Protein AF-A0A7R9QQ21-F1 (afdb_monomer)

Secondary structure (DSSP, 8-state):
-----S-TTGGGS-THHHHS-SS-SS----S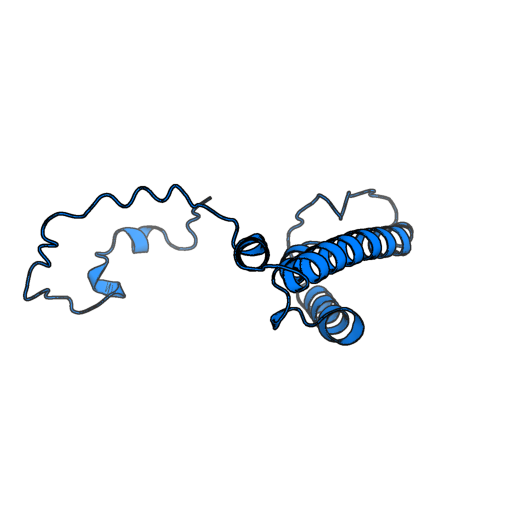S-----------TTTHHHHH--HHHHHHHHHHHHHHHHHHHHHHHHHHTTS-S----TTT-------HHHHHHHHHHHHHHT--GGG-HHHHTTTT--

Nearest PDB structures (foldseek):
  8glv-assembly1_5V  TM=1.953E-01  e=1.559E+00  Chlamydomonas reinhardtii

Radius of gyration: 21.82 Å; Cα contacts (8 Å, |Δi|>4): 40; chains: 1; bounding box: 45×33×60 Å

Foldseek 3Di:
DDDDDDDCVVVVPPCCVVPHDPDPVDPPPPPDPPPPPCPPDDDPLCVQLVPDDDPSNVVLVVVLVVVVVVVVVVCVVCVVVDPDDPPVLQPDQDDCDDPPVLVVVVVCCCVPPHPCVVHVSVVVRSSRD

Solvent-accessible surface area (backbone atoms only — not comparable to full-atom values): 8455 Å² total; per-residue (Å²): 128,95,81,87,79,82,70,66,70,63,74,71,52,62,65,42,83,80,74,53,64,91,67,73,93,62,84,84,76,71,80,74,80,74,82,76,75,73,85,78,82,67,59,79,62,47,46,65,59,72,73,40,58,75,68,59,30,52,51,52,52,51,54,50,54,53,48,52,54,50,52,53,51,52,51,62,70,49,48,81,76,51,85,88,62,91,67,58,46,90,83,45,80,71,83,86,82,58,63,67,64,48,49,53,50,52,52,49,41,32,74,76,74,46,58,41,94,83,27,61,59,58,55,68,52,68,61,52,123

Organism: NCBI:txid334625

InterPro domains:
  IPR046427 Legumain prodomain superfamily [G3DSA:1.10.132.130] (61-128)

Sequence (129 aa):
HVQQYGDLTIAQLPASQFLGSKKSVIPLSIPNPTKVTSDSKVSNRDVPLVLARGQDRVNLVYGRQWLDIHMNAYVNSVQHLFSGQSVDVLNTRLELNDRQCYHRFVDTFNDKCMNIAQNSYALGKLYIK

pLDDT: mean 83.01, std 11.58, range [54.38, 96.69]

Structure (mmCIF, N/CA/C/O backbone):
data_AF-A0A7R9QQ21-F1
#
_entry.id   AF-A0A7R9QQ21-F1
#
loop_
_atom_site.group_PDB
_atom_site.id
_atom_site.type_symbol
_atom_site.label_atom_id
_atom_site.label_alt_id
_atom_site.label_comp_id
_atom_site.label_asym_id
_atom_site.label_entity_id
_atom_site.label_seq_id
_atom_site.pdbx_PDB_ins_code
_atom_site.Cartn_x
_atom_site.Cartn_y
_atom_site.Cartn_z
_atom_site.occupancy
_atom_site.B_iso_or_equiv
_atom_site.auth_seq_id
_atom_site.auth_comp_id
_atom_site.auth_asym_id
_atom_site.auth_atom_id
_atom_site.pdbx_PDB_model_num
ATOM 1 N N . HIS A 1 1 ? -0.731 6.324 10.597 1.00 84.94 1 HIS A N 1
ATOM 2 C CA . HIS A 1 1 ? -1.561 6.900 11.673 1.00 84.94 1 HIS A CA 1
ATOM 3 C C . HIS A 1 1 ? -2.620 5.882 12.043 1.00 84.94 1 HIS A C 1
ATOM 5 O O . HIS A 1 1 ? -3.171 5.279 11.132 1.00 84.94 1 HIS A O 1
ATOM 11 N N . VAL A 1 2 ? -2.842 5.628 13.334 1.00 89.75 2 VAL A N 1
ATOM 12 C CA . VAL A 1 2 ? -3.957 4.768 13.765 1.00 89.75 2 VAL A CA 1
ATOM 13 C C . VAL A 1 2 ? -5.257 5.471 13.377 1.00 89.75 2 VAL A C 1
ATOM 15 O O . VAL A 1 2 ? -5.381 6.674 13.600 1.00 89.75 2 VAL A O 1
ATOM 18 N N . GLN A 1 3 ? -6.176 4.741 12.751 1.00 93.81 3 GLN A N 1
ATOM 19 C CA . GLN A 1 3 ? -7.457 5.254 12.262 1.00 93.81 3 GLN A CA 1
ATOM 20 C C . GLN A 1 3 ? -8.600 4.437 12.870 1.00 93.81 3 GLN A C 1
ATOM 22 O O . GLN A 1 3 ? -8.415 3.270 13.213 1.00 93.81 3 GLN A O 1
ATOM 27 N N . GLN A 1 4 ? -9.764 5.065 13.022 1.00 94.44 4 GLN A N 1
ATOM 28 C CA . GLN A 1 4 ? -10.991 4.446 13.521 1.00 94.44 4 GLN A CA 1
ATOM 29 C C . GLN A 1 4 ? -12.089 4.617 12.471 1.00 94.44 4 GLN A C 1
ATOM 31 O O . GLN A 1 4 ? -12.141 5.647 11.799 1.00 94.44 4 GLN A O 1
ATOM 36 N N . TYR A 1 5 ? -12.943 3.606 12.324 1.00 95.50 5 TYR A N 1
ATOM 37 C CA . TYR A 1 5 ? -13.979 3.547 11.294 1.00 95.50 5 TYR A CA 1
ATOM 38 C C . TYR A 1 5 ? -15.253 2.908 11.848 1.00 95.50 5 TYR A C 1
ATOM 40 O O . TYR A 1 5 ? -15.187 2.115 12.786 1.00 95.50 5 TYR A O 1
ATOM 48 N N . GLY A 1 6 ? -16.392 3.198 11.218 1.00 95.81 6 GLY A N 1
ATOM 49 C CA . GLY A 1 6 ? -17.688 2.631 11.594 1.00 95.81 6 GLY A CA 1
ATOM 50 C C . GLY A 1 6 ? -18.322 3.331 12.796 1.00 95.81 6 GLY A C 1
ATOM 51 O O . GLY A 1 6 ? -18.106 4.520 13.020 1.00 95.81 6 GLY A O 1
ATOM 52 N N . ASP A 1 7 ? -19.132 2.587 13.548 1.00 96.69 7 ASP A N 1
ATOM 53 C CA . ASP A 1 7 ? -19.797 3.088 14.749 1.00 96.69 7 ASP A CA 1
ATOM 54 C C . ASP A 1 7 ? -18.820 3.139 15.932 1.00 96.69 7 ASP A C 1
ATOM 56 O O . ASP A 1 7 ? -18.424 2.117 16.498 1.00 96.69 7 ASP A O 1
ATOM 60 N N . LEU A 1 8 ? -18.435 4.356 16.318 1.00 95.38 8 LEU A N 1
ATOM 61 C CA . LEU A 1 8 ? -17.471 4.591 17.391 1.00 95.38 8 LEU A CA 1
ATOM 62 C C . LEU A 1 8 ? -18.036 4.293 18.788 1.00 95.38 8 LEU A C 1
ATOM 64 O O . LEU A 1 8 ? -17.259 4.183 19.737 1.00 95.38 8 LEU A O 1
ATOM 68 N N . THR A 1 9 ? -19.352 4.113 18.940 1.00 95.94 9 THR A N 1
ATOM 69 C CA . THR A 1 9 ? -19.940 3.696 20.225 1.00 95.94 9 THR A CA 1
ATOM 70 C C . THR A 1 9 ? -19.512 2.277 20.603 1.00 95.94 9 THR A C 1
ATOM 72 O O . THR A 1 9 ? -19.319 1.977 21.781 1.00 95.94 9 THR A O 1
ATOM 75 N N . ILE A 1 10 ? -19.227 1.431 19.609 1.00 93.94 10 ILE A N 1
ATOM 76 C CA . ILE A 1 10 ? -18.711 0.070 19.797 1.00 93.94 10 ILE A CA 1
ATOM 77 C C . ILE A 1 10 ? -17.341 0.093 20.488 1.00 93.94 10 ILE A C 1
ATOM 79 O O . ILE A 1 10 ? -17.047 -0.779 21.303 1.00 93.94 10 ILE A O 1
ATOM 83 N N . ALA A 1 11 ? -16.520 1.117 20.234 1.00 92.12 11 ALA A N 1
ATOM 84 C CA . ALA A 1 11 ? -15.204 1.256 20.858 1.00 92.12 11 ALA A CA 1
ATOM 85 C C . ALA A 1 11 ? -15.270 1.514 22.377 1.00 92.12 11 ALA A C 1
ATOM 87 O O . ALA A 1 11 ? -14.261 1.359 23.063 1.00 92.12 11 ALA A O 1
ATOM 88 N N . GLN A 1 12 ? -16.438 1.899 22.907 1.00 93.19 12 GLN A N 1
ATOM 89 C CA . GLN A 1 12 ? -16.659 2.088 24.345 1.00 93.19 12 GLN A CA 1
ATOM 90 C C . GLN A 1 12 ? -16.991 0.778 25.066 1.00 93.19 12 GLN A C 1
ATOM 92 O O . GLN A 1 12 ? -16.919 0.710 26.296 1.00 93.19 12 GLN A O 1
ATOM 97 N N . LEU A 1 13 ? -17.367 -0.268 24.325 1.00 90.62 13 LEU A N 1
ATOM 98 C CA . LEU A 1 13 ? -17.638 -1.570 24.913 1.00 90.62 13 LEU A CA 1
ATOM 99 C C . LEU A 1 13 ? -16.336 -2.164 25.481 1.00 90.62 13 LEU A C 1
ATOM 101 O O . LEU A 1 13 ? -15.270 -2.020 24.879 1.00 90.62 13 LEU A O 1
ATOM 105 N N . PRO A 1 14 ? -16.391 -2.865 26.627 1.00 87.62 14 PRO A N 1
ATOM 106 C CA . PRO A 1 14 ? -15.220 -3.519 27.193 1.00 87.62 14 PRO A CA 1
ATOM 107 C C . PRO A 1 14 ? -14.552 -4.453 26.181 1.00 87.62 14 PRO A C 1
ATOM 109 O O . PRO A 1 14 ? -15.229 -5.269 25.556 1.00 87.62 14 PRO A O 1
ATOM 112 N N . ALA A 1 15 ? -13.220 -4.410 26.082 1.00 86.75 15 ALA A N 1
ATOM 113 C CA . ALA A 1 15 ? -12.458 -5.267 25.167 1.00 86.75 15 ALA A CA 1
ATOM 114 C C . ALA A 1 15 ? -12.730 -6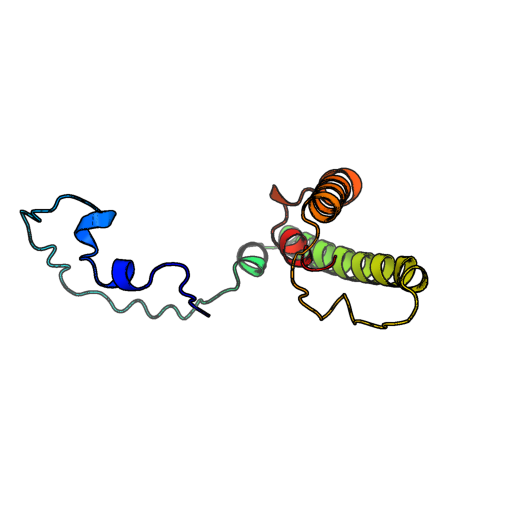.767 25.388 1.00 86.75 15 ALA A C 1
ATOM 116 O O . ALA A 1 15 ? -12.655 -7.559 24.450 1.00 86.75 15 ALA A O 1
ATOM 117 N N . SER A 1 16 ? -13.114 -7.158 26.609 1.00 85.56 16 SER A N 1
ATOM 118 C CA . SER A 1 16 ? -13.561 -8.517 26.916 1.00 85.56 16 SER A CA 1
ATOM 119 C C . SER A 1 16 ? -14.726 -8.964 26.037 1.00 85.56 16 SER A C 1
ATOM 121 O O . SER A 1 16 ? -14.779 -10.130 25.696 1.00 85.56 16 SER A O 1
ATOM 123 N N . GLN A 1 17 ? -15.609 -8.077 25.575 1.00 87.12 17 GLN A N 1
ATOM 124 C CA . GLN A 1 17 ? -16.696 -8.460 24.668 1.00 87.12 17 GLN A CA 1
ATOM 125 C C . GLN A 1 17 ? -16.215 -8.923 23.280 1.00 87.12 17 GLN A C 1
ATOM 127 O O . GLN A 1 17 ? -16.967 -9.608 22.592 1.00 87.12 17 GLN A O 1
ATOM 132 N N . PHE A 1 18 ? -14.978 -8.599 22.890 1.00 90.44 18 PHE A N 1
ATOM 133 C CA . PHE A 1 18 ? -14.381 -8.978 21.601 1.00 90.44 18 PHE A CA 1
ATOM 134 C C . PHE A 1 18 ? -13.242 -9.993 21.738 1.00 90.44 18 PHE A C 1
ATOM 136 O O . PHE A 1 18 ? -12.982 -10.749 20.807 1.00 90.44 18 PHE A O 1
ATOM 143 N N . LEU A 1 19 ? -12.547 -9.998 22.881 1.00 87.81 19 LEU A N 1
ATOM 144 C CA . LEU A 1 19 ? -11.309 -10.755 23.083 1.00 87.81 19 LEU A CA 1
ATOM 145 C C . LEU A 1 19 ? -11.457 -11.977 24.009 1.00 87.81 19 LEU A C 1
ATOM 147 O O . LEU A 1 19 ? -10.472 -12.687 24.205 1.00 87.81 19 LEU A O 1
ATOM 151 N N . GLY A 1 20 ? -12.630 -12.248 24.604 1.00 78.19 20 GLY A N 1
ATOM 152 C CA . GLY A 1 20 ? -12.806 -13.443 25.444 1.00 78.19 20 GLY A CA 1
ATOM 153 C C . GLY A 1 20 ? -13.966 -13.405 26.442 1.00 78.19 20 GLY A C 1
ATOM 154 O O . GLY A 1 20 ? -14.939 -12.683 26.284 1.00 78.19 20 GLY A O 1
ATOM 155 N N . SER A 1 21 ? -13.941 -14.248 27.476 1.00 68.94 21 SER A N 1
ATOM 156 C CA . SER A 1 21 ? -15.113 -14.430 28.343 1.00 68.94 21 SER A CA 1
ATOM 157 C C . SER A 1 21 ? -15.434 -13.202 29.208 1.00 68.94 21 SER A C 1
ATOM 159 O O . SER A 1 21 ? -14.573 -12.653 29.894 1.00 68.94 21 SER A O 1
ATOM 161 N N . LYS A 1 22 ? -16.730 -12.849 29.264 1.00 61.59 22 LYS A N 1
ATOM 162 C CA . LYS A 1 22 ? -17.330 -11.755 30.066 1.00 61.59 22 LYS A CA 1
ATOM 163 C C . LYS A 1 22 ? -16.956 -11.761 31.557 1.00 61.59 22 LYS A C 1
ATOM 165 O O . LYS A 1 22 ? -17.083 -10.737 32.219 1.00 61.59 22 LYS A O 1
ATOM 170 N N . LYS A 1 23 ? -16.514 -12.904 32.084 1.00 60.84 23 LYS A N 1
ATOM 171 C CA . LYS A 1 23 ? -15.929 -13.045 33.417 1.00 60.84 23 LYS A CA 1
ATOM 172 C C . LYS A 1 23 ? -14.456 -13.389 33.238 1.00 60.84 23 LYS A C 1
ATOM 174 O O . LYS A 1 23 ? -14.130 -14.527 32.905 1.00 60.84 23 LYS A O 1
ATOM 179 N N . SER A 1 24 ? -13.576 -12.414 33.439 1.00 57.12 24 SER A N 1
ATOM 180 C CA . SER A 1 24 ? -12.185 -12.740 33.730 1.00 57.12 24 SER A CA 1
ATOM 181 C C . SER A 1 24 ? -12.161 -13.336 35.133 1.00 57.12 24 SER A C 1
ATOM 183 O O . SER A 1 24 ? -12.447 -12.638 36.102 1.00 57.12 24 SER A O 1
ATOM 185 N N . VAL A 1 25 ? -11.913 -14.639 35.244 1.00 58.44 25 VAL A N 1
ATOM 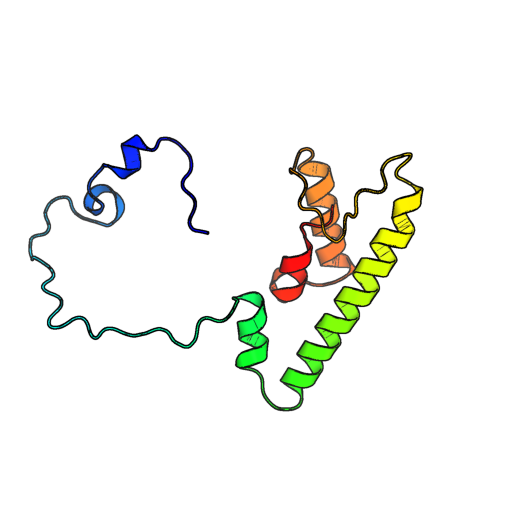186 C CA . VAL A 1 25 ? -11.831 -15.325 36.546 1.00 58.44 25 VAL A CA 1
ATOM 187 C C . VAL A 1 25 ? -10.509 -14.983 37.252 1.00 58.44 25 VAL A C 1
ATOM 189 O O . VAL A 1 25 ? -10.381 -15.173 38.456 1.00 58.44 25 VAL A O 1
ATOM 192 N N . ILE A 1 26 ? -9.530 -14.442 36.519 1.00 64.50 26 ILE A N 1
ATOM 193 C CA . ILE A 1 26 ? -8.187 -14.155 37.019 1.00 64.50 26 ILE A CA 1
ATOM 194 C C . ILE A 1 26 ? -7.750 -12.794 36.461 1.00 64.50 26 ILE A C 1
ATOM 196 O O . ILE A 1 26 ? -7.593 -12.665 35.244 1.00 64.50 26 ILE A O 1
ATOM 200 N N . PRO A 1 27 ? -7.538 -11.757 37.290 1.00 64.50 27 PRO A N 1
ATOM 201 C CA . PRO A 1 27 ? -6.860 -10.562 36.813 1.00 64.50 27 PRO A CA 1
ATOM 202 C C . PRO A 1 27 ? -5.465 -10.966 36.321 1.00 64.50 27 PRO A C 1
ATOM 204 O O . PRO A 1 27 ? -4.648 -11.464 37.093 1.00 64.50 27 PRO A O 1
ATOM 207 N N . LEU A 1 28 ? -5.209 -10.780 35.023 1.00 64.81 28 LEU A N 1
ATOM 208 C CA . LEU A 1 28 ? -3.879 -10.898 34.426 1.00 64.81 28 LEU A CA 1
ATOM 209 C C . LEU A 1 28 ? -2.998 -9.800 35.029 1.00 64.81 28 LEU A C 1
ATOM 211 O O . LEU A 1 28 ? -2.889 -8.698 34.497 1.00 64.81 28 LEU A O 1
ATOM 215 N N . SER A 1 29 ? -2.401 -10.091 36.181 1.00 64.06 29 SER A N 1
ATOM 216 C CA . SER A 1 29 ? -1.305 -9.300 36.717 1.00 64.06 29 SER A CA 1
ATOM 217 C C . SER A 1 29 ? -0.082 -9.653 35.888 1.00 64.06 29 SER A C 1
ATOM 219 O O . SER A 1 29 ? 0.508 -10.712 36.083 1.00 64.06 29 SER A O 1
ATOM 221 N N . ILE A 1 30 ? 0.240 -8.818 34.898 1.00 63.78 30 ILE A N 1
ATOM 222 C CA . ILE A 1 30 ? 1.510 -8.911 34.176 1.00 63.78 30 ILE A CA 1
ATOM 223 C C . ILE A 1 30 ? 2.566 -8.383 35.152 1.00 63.78 30 ILE A C 1
ATOM 225 O O . ILE A 1 30 ? 2.603 -7.171 35.388 1.00 63.78 30 ILE A O 1
ATOM 229 N N . PRO A 1 31 ? 3.392 -9.246 35.769 1.00 62.69 31 PRO A N 1
ATOM 230 C CA . PRO A 1 31 ? 4.377 -8.788 36.730 1.00 62.69 31 PRO A CA 1
ATOM 231 C C . PRO A 1 31 ? 5.429 -8.012 35.946 1.00 62.69 31 PRO A C 1
ATOM 233 O O . PRO A 1 31 ? 6.084 -8.577 35.076 1.00 62.69 31 PRO A O 1
ATOM 236 N N . ASN A 1 32 ? 5.569 -6.719 36.241 1.00 63.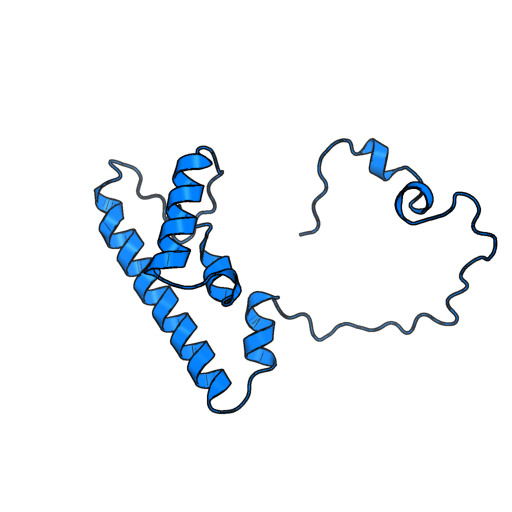62 32 ASN A N 1
ATOM 237 C CA . ASN A 1 32 ? 6.586 -5.835 35.672 1.00 63.62 32 ASN A CA 1
ATOM 238 C C . ASN A 1 32 ? 6.614 -5.833 34.134 1.00 63.62 32 ASN A C 1
ATOM 240 O O . ASN A 1 32 ? 7.477 -6.485 33.543 1.00 63.62 32 ASN A O 1
ATOM 244 N N . PRO A 1 33 ? 5.732 -5.071 33.457 1.00 62.50 33 PRO A N 1
ATOM 245 C CA . PRO A 1 33 ? 5.878 -4.852 32.027 1.00 62.50 33 PRO A CA 1
ATOM 246 C C . PRO A 1 33 ? 7.246 -4.214 31.782 1.00 62.50 33 PRO A C 1
ATOM 248 O O . PRO A 1 33 ? 7.461 -3.030 32.052 1.00 62.50 33 PRO A O 1
ATOM 251 N N . THR A 1 34 ? 8.198 -5.010 31.298 1.00 67.25 34 THR A N 1
ATOM 252 C CA . THR A 1 34 ? 9.458 -4.485 30.796 1.00 67.25 34 THR A CA 1
ATOM 253 C C . THR A 1 34 ? 9.075 -3.517 29.688 1.00 67.25 34 THR A C 1
ATOM 255 O O . THR A 1 34 ? 8.444 -3.916 28.708 1.00 67.25 34 THR A O 1
ATOM 258 N N . LYS A 1 35 ? 9.377 -2.226 29.861 1.00 63.97 35 LYS A N 1
ATOM 259 C CA . LYS A 1 35 ? 9.216 -1.249 28.785 1.00 63.97 35 LYS A CA 1
ATOM 260 C C . LYS A 1 35 ? 10.172 -1.656 27.671 1.00 63.97 35 LYS A C 1
ATOM 262 O O . LYS A 1 35 ? 11.336 -1.277 27.682 1.00 63.97 35 LYS A O 1
ATOM 267 N N . VAL A 1 36 ? 9.679 -2.448 26.726 1.00 66.62 36 VAL A N 1
ATOM 268 C CA . VAL A 1 36 ? 10.363 -2.687 25.462 1.00 66.62 36 VAL A CA 1
ATOM 269 C C . VAL A 1 36 ? 10.251 -1.382 24.685 1.00 66.62 36 VAL A C 1
ATOM 271 O O . VAL A 1 36 ? 9.231 -1.094 24.056 1.00 66.62 36 VAL A O 1
ATOM 274 N N . THR A 1 37 ? 11.271 -0.536 24.789 1.00 60.78 37 THR A N 1
ATOM 275 C CA . THR A 1 37 ? 11.425 0.604 23.891 1.00 60.78 37 THR A CA 1
ATOM 276 C C . THR A 1 37 ? 11.783 0.034 22.527 1.00 60.78 37 THR A C 1
ATOM 278 O O . THR A 1 37 ? 12.884 -0.449 22.290 1.00 60.78 37 THR A O 1
ATOM 281 N N . SER A 1 38 ? 10.795 -0.024 21.634 1.00 60.88 38 SER A N 1
ATOM 282 C CA . SER A 1 38 ? 11.016 -0.452 20.255 1.00 60.88 38 SER A CA 1
ATOM 283 C C . SER A 1 38 ? 11.780 0.645 19.510 1.00 60.88 38 SER A C 1
ATOM 285 O O . SER A 1 38 ? 11.178 1.433 18.775 1.00 60.88 38 SER A O 1
ATOM 287 N N . ASP A 1 39 ? 13.101 0.659 19.657 1.00 59.38 39 ASP A N 1
ATOM 288 C CA . ASP A 1 39 ? 14.008 1.509 18.873 1.00 59.38 39 ASP A CA 1
ATOM 289 C C . ASP A 1 39 ? 14.117 1.024 17.413 1.00 59.38 39 ASP A C 1
ATOM 291 O O . ASP A 1 39 ? 14.633 1.712 16.538 1.00 59.38 39 ASP A O 1
ATOM 295 N N . SER A 1 40 ? 13.564 -0.155 17.112 1.00 66.00 40 SER A N 1
ATOM 296 C CA . SER A 1 40 ? 13.616 -0.807 15.800 1.00 66.00 40 SER A CA 1
ATOM 297 C C . SER A 1 40 ? 12.307 -0.681 15.013 1.00 66.00 40 SER A C 1
ATOM 299 O O . SER A 1 40 ? 11.806 -1.661 14.461 1.00 66.00 40 SER A O 1
ATOM 301 N N . LYS A 1 41 ? 11.719 0.520 14.945 1.00 81.81 41 LYS A N 1
ATOM 302 C CA . LYS A 1 41 ? 10.567 0.751 14.056 1.00 81.81 41 LYS A CA 1
ATOM 303 C C . LYS A 1 41 ? 11.042 0.748 12.604 1.00 81.81 41 LYS A C 1
ATOM 305 O O . LYS A 1 41 ? 11.645 1.710 12.141 1.00 81.81 41 LYS A O 1
ATOM 310 N N . VAL A 1 42 ? 10.740 -0.326 11.885 1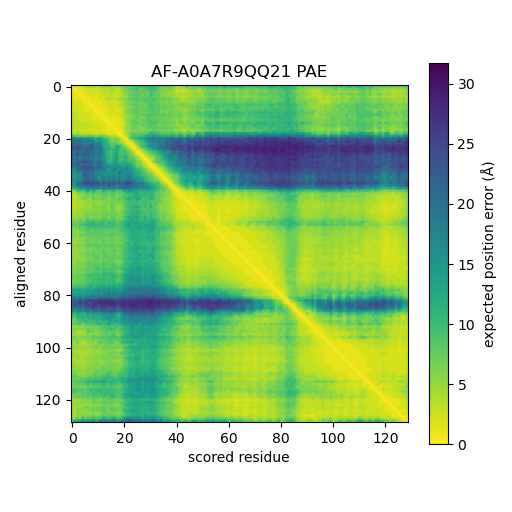.00 87.31 42 VAL A N 1
ATOM 311 C CA . VAL A 1 42 ? 11.011 -0.463 10.450 1.00 87.31 42 VAL A CA 1
ATOM 312 C C . VAL A 1 42 ? 9.678 -0.527 9.710 1.00 87.31 42 VAL A C 1
ATOM 314 O O . VAL A 1 42 ? 8.730 -1.163 10.170 1.00 87.31 42 VAL A O 1
ATOM 317 N N . SER A 1 43 ? 9.584 0.143 8.560 1.00 87.12 43 SER A N 1
ATOM 318 C CA . SER A 1 43 ? 8.437 -0.013 7.660 1.00 87.12 43 SER A CA 1
ATOM 319 C C . SER A 1 43 ? 8.313 -1.476 7.235 1.00 87.12 43 SER A C 1
ATOM 321 O O . SER A 1 43 ? 9.307 -2.080 6.844 1.00 87.12 43 SER A O 1
ATOM 323 N N . ASN A 1 44 ? 7.104 -2.044 7.227 1.00 86.75 44 ASN A N 1
ATOM 324 C CA . ASN A 1 44 ? 6.893 -3.439 6.810 1.00 86.75 44 ASN A CA 1
ATOM 325 C C . ASN A 1 44 ? 7.482 -3.735 5.414 1.00 86.75 44 ASN A C 1
ATOM 327 O O . ASN A 1 44 ? 8.000 -4.818 5.154 1.00 86.75 44 ASN A O 1
ATOM 331 N N . ARG A 1 45 ? 7.473 -2.734 4.522 1.00 87.00 45 ARG A N 1
ATOM 332 C CA . ARG A 1 45 ? 8.073 -2.842 3.185 1.00 87.00 45 ARG A CA 1
ATOM 333 C C . ARG A 1 45 ? 9.582 -3.065 3.242 1.00 87.00 45 ARG A C 1
ATOM 335 O O . ARG A 1 45 ? 10.117 -3.704 2.349 1.00 87.00 45 ARG A O 1
ATOM 342 N N . ASP A 1 46 ? 10.270 -2.561 4.261 1.00 89.19 46 ASP A N 1
ATOM 343 C CA . ASP A 1 46 ? 11.731 -2.596 4.388 1.00 89.19 46 ASP A CA 1
ATOM 344 C C . ASP A 1 46 ? 12.232 -3.727 5.285 1.00 89.19 46 ASP A C 1
ATOM 346 O O . ASP A 1 46 ? 13.427 -4.012 5.284 1.00 89.19 46 ASP A O 1
ATOM 350 N N . VAL A 1 47 ? 11.337 -4.431 5.985 1.00 89.88 47 VAL A N 1
ATOM 351 C CA . VAL A 1 47 ? 11.688 -5.593 6.815 1.00 89.88 47 VAL A CA 1
ATOM 352 C C . VAL A 1 47 ? 12.515 -6.629 6.036 1.00 89.88 47 VAL A C 1
ATOM 354 O O . VAL A 1 47 ? 13.595 -6.974 6.520 1.00 89.88 47 VAL A O 1
ATOM 357 N N . PRO A 1 48 ? 12.133 -7.062 4.811 1.00 90.06 48 PRO A N 1
ATOM 358 C CA . PRO A 1 48 ? 12.957 -8.002 4.047 1.00 90.06 48 PRO A CA 1
ATOM 359 C C . PRO A 1 48 ? 14.358 -7.457 3.754 1.00 90.06 48 PRO A C 1
ATOM 361 O O . PRO A 1 48 ? 15.336 -8.193 3.801 1.00 90.06 48 PRO A O 1
ATOM 364 N N . LEU A 1 49 ? 14.473 -6.150 3.500 1.00 91.19 49 LEU A N 1
ATOM 365 C CA . LEU A 1 49 ? 15.748 -5.507 3.200 1.00 91.19 49 LEU A CA 1
ATOM 366 C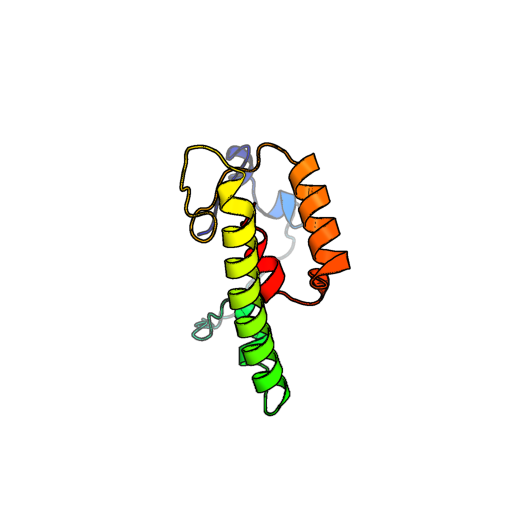 C . LEU A 1 49 ? 16.657 -5.428 4.436 1.00 91.19 49 LEU A C 1
ATOM 368 O O . LEU A 1 49 ? 17.868 -5.615 4.317 1.00 91.19 49 LEU A O 1
ATOM 372 N N . VAL A 1 50 ? 16.087 -5.147 5.611 1.00 91.44 50 VAL A N 1
ATOM 373 C CA . VAL A 1 50 ? 16.820 -5.087 6.888 1.00 91.44 50 VAL A CA 1
ATOM 374 C C . VAL A 1 50 ? 17.326 -6.470 7.308 1.00 91.44 50 VAL A C 1
ATOM 376 O O . VAL A 1 50 ? 18.446 -6.582 7.817 1.00 91.44 50 VAL A O 1
ATOM 379 N N . LEU A 1 51 ? 16.533 -7.514 7.059 1.00 91.62 51 LEU A N 1
ATOM 380 C CA . LEU A 1 51 ? 16.888 -8.898 7.379 1.00 91.62 51 LEU A CA 1
ATOM 381 C C . LEU A 1 51 ? 17.868 -9.513 6.367 1.00 91.62 51 LEU A C 1
ATOM 383 O O . LEU A 1 51 ? 18.716 -10.313 6.760 1.00 91.62 51 LEU A O 1
ATOM 387 N N . ALA A 1 52 ? 17.804 -9.121 5.092 1.00 93.19 52 ALA A N 1
ATOM 388 C CA . ALA A 1 52 ? 18.665 -9.670 4.048 1.00 93.19 52 ALA A CA 1
ATOM 389 C C . ALA A 1 52 ? 20.159 -9.341 4.246 1.00 93.19 52 ALA A C 1
ATOM 391 O O . ALA A 1 52 ? 20.549 -8.302 4.802 1.00 93.19 52 ALA A O 1
ATOM 392 N N . ARG A 1 53 ? 21.016 -10.236 3.743 1.00 94.31 53 ARG A N 1
ATOM 393 C CA . ARG A 1 53 ? 22.484 -10.143 3.780 1.00 94.31 53 ARG A CA 1
ATOM 394 C C . ARG A 1 53 ? 23.069 -10.556 2.427 1.00 94.31 53 ARG A C 1
ATOM 396 O O . ARG A 1 53 ? 22.407 -11.233 1.650 1.00 94.31 53 ARG A O 1
ATOM 403 N N . GLY A 1 54 ? 24.301 -10.128 2.145 1.00 94.81 54 GLY A N 1
ATOM 404 C CA . GLY A 1 54 ? 25.033 -10.516 0.934 1.00 94.81 54 GLY A CA 1
ATOM 405 C C . GLY A 1 54 ? 24.256 -10.261 -0.362 1.00 94.81 54 GLY A C 1
ATOM 406 O O . GLY A 1 54 ? 23.670 -9.191 -0.545 1.00 94.81 54 GLY A O 1
ATOM 407 N N . GLN A 1 55 ? 24.247 -11.262 -1.245 1.00 92.12 55 GLN A N 1
ATOM 408 C CA . GLN A 1 55 ? 23.644 -11.171 -2.575 1.00 92.12 55 GLN A CA 1
ATOM 409 C C . GLN A 1 55 ? 22.124 -10.964 -2.539 1.00 92.12 55 GLN A C 1
ATOM 411 O O . GLN A 1 55 ? 21.595 -10.222 -3.363 1.00 92.12 55 GLN A O 1
ATOM 416 N N . ASP A 1 56 ? 21.418 -11.526 -1.555 1.00 91.06 56 ASP A N 1
ATOM 417 C CA . ASP A 1 56 ? 19.962 -11.363 -1.441 1.00 91.06 56 ASP A CA 1
ATOM 418 C C . ASP A 1 56 ? 19.578 -9.903 -1.220 1.00 91.06 56 ASP A C 1
ATOM 420 O O . ASP A 1 56 ? 18.622 -9.392 -1.805 1.00 91.06 56 ASP A O 1
ATOM 424 N N . ARG A 1 57 ? 20.375 -9.186 -0.418 1.00 92.75 57 ARG A N 1
ATOM 425 C CA . ARG A 1 57 ? 20.177 -7.751 -0.208 1.00 92.75 57 ARG A CA 1
ATOM 426 C C . ARG A 1 57 ? 20.398 -6.971 -1.504 1.00 92.75 57 ARG A C 1
ATOM 428 O O . ARG A 1 57 ? 19.617 -6.069 -1.795 1.00 92.75 57 ARG A O 1
ATOM 435 N N . VAL A 1 58 ? 21.427 -7.318 -2.279 1.00 93.38 58 VAL A N 1
ATOM 436 C CA . VAL A 1 58 ? 21.712 -6.686 -3.581 1.00 93.38 58 VAL A CA 1
ATOM 437 C C . VAL A 1 58 ? 20.554 -6.918 -4.553 1.00 93.38 58 VAL A C 1
ATOM 439 O O . VAL A 1 58 ? 20.054 -5.960 -5.141 1.00 93.38 58 VAL A O 1
ATOM 442 N N . ASN A 1 59 ? 20.061 -8.155 -4.649 1.00 90.81 59 ASN A N 1
ATOM 443 C CA . ASN A 1 59 ? 18.932 -8.517 -5.507 1.00 90.81 59 ASN A CA 1
ATOM 444 C C . ASN A 1 59 ? 17.654 -7.757 -5.117 1.00 90.81 59 ASN A C 1
ATOM 446 O O . ASN A 1 59 ? 16.944 -7.256 -5.988 1.00 90.81 59 ASN A O 1
ATOM 450 N N . LEU A 1 60 ? 17.381 -7.605 -3.815 1.00 91.25 60 LEU A N 1
ATOM 451 C CA . LEU A 1 60 ? 16.244 -6.819 -3.327 1.00 91.25 60 LEU A CA 1
ATOM 452 C C . LEU A 1 60 ? 16.370 -5.333 -3.679 1.00 91.25 60 LEU A C 1
ATOM 454 O O . LEU A 1 60 ? 15.378 -4.724 -4.069 1.00 91.25 60 LEU A O 1
ATOM 458 N N . VAL A 1 61 ? 17.558 -4.735 -3.548 1.00 93.00 61 VAL A N 1
ATOM 459 C CA . VAL A 1 61 ? 17.780 -3.328 -3.928 1.00 93.00 61 VAL A CA 1
ATOM 460 C C . VAL A 1 61 ? 17.581 -3.142 -5.430 1.00 93.00 61 VAL A C 1
ATOM 462 O O . VAL A 1 61 ? 16.839 -2.249 -5.838 1.00 93.00 61 VAL A O 1
ATOM 465 N N . TYR A 1 62 ? 18.182 -4.013 -6.240 1.00 91.69 62 TYR A N 1
ATOM 466 C CA . TYR A 1 62 ? 18.060 -3.955 -7.693 1.00 91.69 62 TYR A CA 1
ATOM 467 C C . TYR A 1 62 ? 16.609 -4.145 -8.151 1.00 91.69 62 TYR A C 1
ATOM 469 O O . TYR A 1 62 ? 16.106 -3.362 -8.951 1.00 91.69 62 TYR A O 1
ATOM 477 N N . GLY A 1 63 ? 15.895 -5.123 -7.586 1.00 89.56 63 GLY A N 1
ATOM 478 C CA . GLY A 1 63 ? 14.486 -5.364 -7.905 1.00 89.56 63 GLY A CA 1
ATOM 479 C C . GLY A 1 63 ? 13.586 -4.165 -7.589 1.00 89.56 63 GLY A C 1
ATOM 480 O O . GLY A 1 63 ? 12.665 -3.871 -8.349 1.00 89.56 63 GLY A O 1
ATOM 481 N N . ARG A 1 64 ? 13.873 -3.426 -6.508 1.00 91.69 64 ARG A N 1
ATOM 482 C CA . ARG A 1 64 ? 13.159 -2.180 -6.175 1.00 91.69 64 ARG A CA 1
ATOM 483 C C . ARG A 1 64 ? 13.423 -1.078 -7.193 1.00 91.69 64 ARG A C 1
ATOM 485 O O . ARG A 1 64 ? 12.473 -0.479 -7.682 1.00 91.69 64 ARG A O 1
ATOM 492 N N . GLN A 1 65 ? 14.693 -0.849 -7.531 1.00 91.88 65 GLN A N 1
ATOM 493 C CA . GLN A 1 65 ? 15.085 0.152 -8.529 1.00 91.88 65 GLN A CA 1
ATOM 494 C C . GLN A 1 65 ? 14.472 -0.150 -9.894 1.00 91.88 65 GLN A C 1
ATOM 496 O O . GLN A 1 65 ? 13.913 0.738 -10.535 1.00 91.88 65 GLN A O 1
ATOM 501 N N . TRP A 1 66 ? 14.533 -1.415 -10.315 1.00 90.31 66 TRP A N 1
ATOM 502 C CA . TRP A 1 66 ? 13.913 -1.870 -11.550 1.00 90.31 66 TRP A CA 1
ATOM 503 C C . TRP A 1 66 ? 12.413 -1.566 -11.548 1.00 90.31 66 TRP A C 1
ATOM 505 O O . TRP A 1 66 ? 11.920 -0.964 -12.502 1.00 90.31 66 TRP A O 1
ATOM 515 N N . LEU A 1 67 ? 11.704 -1.897 -10.463 1.00 89.19 67 LEU A N 1
ATOM 516 C CA . LEU A 1 67 ? 10.271 -1.637 -10.365 1.00 89.19 67 LEU A CA 1
ATOM 517 C C . LEU A 1 67 ? 9.950 -0.139 -10.423 1.00 89.19 67 LEU A C 1
ATOM 519 O O . LEU A 1 67 ? 9.029 0.248 -11.136 1.00 89.19 67 LEU A O 1
ATOM 523 N N . ASP A 1 68 ? 10.696 0.700 -9.705 1.00 89.38 68 ASP A N 1
ATOM 524 C CA . ASP A 1 68 ? 10.485 2.152 -9.706 1.00 89.38 68 ASP A CA 1
ATOM 525 C C . ASP A 1 68 ? 10.630 2.747 -11.110 1.00 89.38 68 ASP A C 1
ATOM 527 O O . ASP A 1 68 ? 9.767 3.503 -11.559 1.00 89.38 68 ASP A O 1
ATOM 531 N N . ILE A 1 69 ? 11.688 2.361 -11.828 1.00 89.38 69 ILE A N 1
ATOM 532 C CA . ILE A 1 69 ? 11.946 2.825 -13.196 1.00 89.38 69 ILE A CA 1
ATOM 533 C C . ILE A 1 69 ? 10.812 2.400 -14.133 1.00 89.38 69 ILE A C 1
ATOM 535 O O . ILE A 1 69 ? 10.300 3.224 -14.893 1.00 89.38 69 ILE A O 1
ATOM 539 N N . HIS A 1 70 ? 10.391 1.135 -14.068 1.00 87.62 70 HIS A N 1
ATOM 540 C CA . HIS A 1 70 ? 9.369 0.615 -14.975 1.00 87.62 70 HIS A CA 1
ATOM 541 C C . HIS A 1 70 ? 7.983 1.174 -14.655 1.00 87.62 70 HIS A C 1
ATOM 543 O O . HIS A 1 70 ? 7.254 1.518 -15.579 1.00 87.62 70 HIS A O 1
ATOM 549 N N . MET A 1 71 ? 7.627 1.346 -13.378 1.00 86.25 71 MET A N 1
ATOM 550 C CA . MET A 1 71 ? 6.363 1.988 -13.001 1.00 86.25 71 MET A CA 1
ATOM 551 C C . MET A 1 71 ? 6.290 3.430 -13.507 1.00 86.25 71 MET A C 1
ATOM 553 O O . MET A 1 71 ? 5.266 3.823 -14.060 1.00 86.25 71 MET A O 1
ATOM 557 N N . ASN A 1 72 ? 7.380 4.193 -13.390 1.00 85.38 72 ASN A N 1
ATOM 558 C CA . ASN A 1 72 ? 7.445 5.546 -13.945 1.00 85.38 72 ASN A CA 1
ATOM 559 C C . ASN A 1 72 ? 7.283 5.532 -15.472 1.00 85.38 72 ASN A C 1
ATOM 561 O O . ASN A 1 72 ? 6.520 6.325 -16.020 1.00 85.38 72 ASN A O 1
ATOM 565 N N . ALA A 1 73 ? 7.959 4.607 -16.161 1.00 85.88 73 ALA A N 1
ATOM 566 C CA . ALA A 1 73 ? 7.843 4.463 -17.609 1.00 85.88 73 ALA A CA 1
ATOM 567 C C . ALA A 1 73 ? 6.415 4.095 -18.048 1.00 85.88 73 ALA A C 1
ATOM 569 O O . ALA A 1 73 ? 5.918 4.673 -19.013 1.00 85.88 73 ALA A O 1
ATOM 570 N N . TYR A 1 74 ? 5.740 3.190 -17.330 1.00 83.56 74 TYR A N 1
ATOM 571 C CA . TYR A 1 74 ? 4.353 2.813 -17.611 1.00 83.56 74 TYR A CA 1
ATOM 572 C C . TYR A 1 74 ? 3.385 3.970 -17.402 1.00 83.56 74 TYR A C 1
ATOM 574 O O . TYR A 1 74 ? 2.556 4.225 -18.267 1.00 83.56 74 TYR A O 1
ATOM 582 N N . VAL A 1 75 ? 3.494 4.698 -16.287 1.00 83.69 75 VAL A N 1
ATOM 583 C CA . VAL A 1 75 ? 2.623 5.856 -16.049 1.00 83.69 75 VAL A CA 1
ATOM 584 C C . VAL A 1 75 ? 2.825 6.900 -17.143 1.00 83.69 75 VAL A C 1
ATOM 586 O O . VAL A 1 75 ? 1.847 7.336 -17.745 1.00 83.69 75 VAL A O 1
ATOM 589 N N . ASN A 1 76 ? 4.074 7.222 -17.485 1.00 82.69 76 ASN A N 1
ATOM 590 C CA . ASN A 1 76 ? 4.380 8.167 -18.561 1.00 82.69 76 ASN A CA 1
ATOM 591 C C . ASN A 1 76 ? 3.855 7.689 -19.924 1.00 82.69 76 ASN A C 1
ATOM 593 O O . ASN A 1 76 ? 3.405 8.504 -20.730 1.00 82.69 76 ASN A O 1
ATOM 597 N N . SER A 1 77 ? 3.885 6.377 -20.190 1.00 83.75 77 SER A N 1
ATOM 598 C CA . SER A 1 77 ? 3.410 5.830 -21.460 1.00 83.75 77 SER A CA 1
ATOM 599 C C . SER A 1 77 ? 1.894 5.872 -21.595 1.00 83.75 77 SER A C 1
ATOM 601 O O . SER A 1 77 ? 1.425 5.969 -22.719 1.00 83.75 77 SER A O 1
ATOM 603 N N . VAL A 1 78 ? 1.122 5.864 -20.505 1.00 80.62 78 VAL A N 1
ATOM 604 C CA . VAL A 1 78 ? -0.351 5.954 -20.562 1.00 80.62 78 VAL A CA 1
ATOM 605 C C . VAL A 1 78 ? -0.890 7.345 -20.243 1.00 80.62 78 VAL A C 1
ATOM 607 O O . VAL A 1 78 ? -2.046 7.624 -20.541 1.00 80.62 78 VAL A O 1
ATOM 610 N N . GLN A 1 79 ? -0.072 8.246 -19.691 1.00 78.00 79 GLN A N 1
ATOM 611 C CA . GLN A 1 79 ? -0.507 9.578 -19.255 1.00 78.00 79 GLN A CA 1
ATOM 612 C C . GLN A 1 79 ? -1.147 10.398 -20.383 1.00 78.00 79 GLN A C 1
ATOM 614 O O . GLN A 1 79 ? -2.115 11.116 -20.153 1.00 78.00 79 GLN A O 1
ATOM 619 N N . HIS A 1 80 ? -0.654 10.250 -21.614 1.00 75.38 80 HIS A N 1
ATOM 620 C CA . HIS A 1 80 ? -1.197 10.933 -22.789 1.00 75.38 80 HIS A CA 1
ATOM 621 C C . HIS A 1 80 ? -2.629 10.496 -23.157 1.00 75.38 80 HIS A C 1
ATOM 623 O O . HIS A 1 80 ? -3.318 11.222 -23.870 1.00 75.38 80 HIS A O 1
ATOM 629 N N . LEU A 1 81 ? -3.084 9.331 -22.677 1.00 72.06 81 LEU A N 1
ATOM 630 C CA . LEU A 1 81 ? -4.448 8.832 -22.882 1.00 72.06 81 LEU A CA 1
ATOM 631 C C . LEU A 1 81 ? -5.464 9.530 -21.965 1.00 72.06 81 LEU A C 1
ATOM 633 O O . LEU A 1 81 ? -6.666 9.462 -22.217 1.00 72.06 81 LEU A O 1
ATOM 637 N N . PHE A 1 82 ? -4.998 10.218 -20.920 1.00 68.94 82 PHE A N 1
ATOM 638 C CA . PHE A 1 82 ? -5.841 10.935 -19.971 1.00 68.94 82 PHE A CA 1
ATOM 639 C C . PHE A 1 82 ? -5.834 12.429 -20.312 1.00 68.94 82 PHE A C 1
ATOM 641 O O . PHE A 1 82 ? -4.951 13.196 -19.929 1.00 68.94 82 PHE A O 1
ATOM 648 N N . SER A 1 83 ? -6.830 12.852 -21.086 1.00 54.38 83 SER A N 1
ATOM 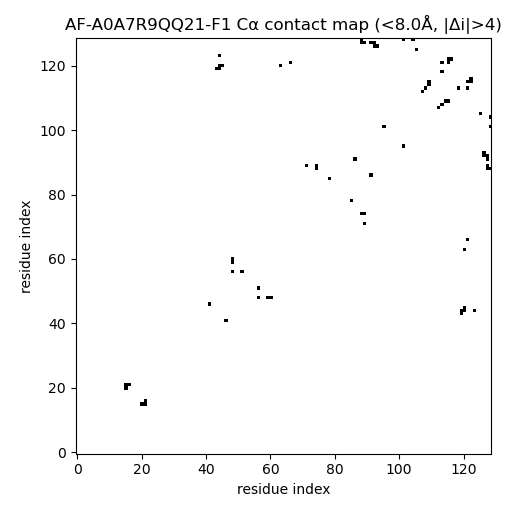649 C CA . SER A 1 83 ? -6.988 14.230 -21.546 1.00 54.38 83 SER A CA 1
ATOM 650 C C . SER A 1 83 ? -7.259 15.202 -20.387 1.00 54.38 83 SER A C 1
ATOM 652 O O . SER A 1 83 ? -8.352 15.218 -19.827 1.00 54.38 83 SER A O 1
ATOM 654 N N . GLY A 1 84 ? -6.283 16.062 -20.074 1.00 54.91 84 GLY A N 1
ATOM 655 C CA . GLY A 1 84 ? -6.526 17.370 -19.444 1.00 54.91 84 GLY A CA 1
ATOM 656 C C . GLY A 1 84 ? -6.218 17.527 -17.952 1.00 54.91 84 GLY A C 1
ATOM 657 O O . GLY A 1 84 ? -6.280 18.651 -17.459 1.00 54.91 84 GLY A O 1
ATOM 658 N N . GLN A 1 85 ? -5.833 16.476 -17.227 1.00 55.19 85 GLN A N 1
ATOM 659 C CA . GLN A 1 85 ? -5.320 16.623 -15.860 1.00 55.19 85 GLN A CA 1
ATOM 660 C C . GLN A 1 85 ? -4.007 15.865 -15.710 1.00 55.19 85 GLN A C 1
ATOM 662 O O . GLN A 1 85 ? -3.981 14.639 -15.653 1.00 55.19 85 GLN A O 1
ATOM 667 N N . SER A 1 86 ? -2.905 16.608 -15.595 1.00 58.28 86 SER A N 1
ATOM 668 C CA . SER A 1 86 ? -1.626 16.078 -15.129 1.00 58.28 86 SER A CA 1
ATOM 669 C C . SER A 1 86 ? -1.711 15.811 -13.623 1.00 58.28 86 SER A C 1
ATOM 671 O O . SER A 1 86 ? -1.028 16.455 -12.824 1.00 58.28 86 SER A O 1
ATOM 673 N N . VAL A 1 87 ? -2.603 14.912 -13.202 1.00 63.44 87 VAL A N 1
ATOM 674 C CA . VAL A 1 87 ? -2.501 14.363 -11.854 1.00 63.44 87 VAL A CA 1
ATOM 675 C C . VAL A 1 87 ? -1.189 13.604 -11.835 1.00 63.44 87 VAL A C 1
ATOM 677 O O . VAL A 1 87 ? -0.959 12.728 -12.666 1.00 63.44 87 VAL A O 1
ATOM 680 N N . ASP A 1 88 ? -0.305 13.971 -10.920 1.00 75.12 88 ASP A N 1
ATOM 681 C CA . ASP A 1 88 ? 0.890 13.192 -10.654 1.00 75.12 88 ASP A CA 1
ATOM 682 C C . ASP A 1 88 ? 0.454 11.868 -10.009 1.00 75.12 88 ASP A C 1
ATOM 684 O O . ASP A 1 88 ? 0.349 11.748 -8.785 1.00 75.12 88 ASP A O 1
ATOM 688 N N . VAL A 1 89 ? 0.109 10.891 -10.853 1.00 76.81 89 VAL A N 1
ATOM 689 C CA . VAL A 1 89 ? -0.414 9.575 -10.449 1.00 76.81 89 VAL A CA 1
ATOM 690 C C . VAL A 1 89 ? 0.621 8.809 -9.618 1.00 76.81 89 VAL A C 1
ATOM 692 O O . VAL A 1 89 ? 0.269 7.967 -8.793 1.00 76.81 89 VAL A O 1
ATOM 695 N N . LEU A 1 90 ? 1.907 9.136 -9.776 1.00 79.44 90 LEU A N 1
ATOM 696 C CA . LEU A 1 90 ? 2.994 8.522 -9.022 1.00 79.44 90 LEU A CA 1
ATOM 697 C C . LEU A 1 90 ? 3.037 9.012 -7.575 1.00 79.44 90 LEU A C 1
ATOM 699 O O . LEU A 1 90 ? 3.431 8.245 -6.696 1.00 79.44 90 LEU A O 1
ATOM 703 N N . ASN A 1 91 ? 2.602 10.242 -7.300 1.00 80.50 91 ASN A N 1
ATOM 704 C CA . ASN A 1 91 ? 2.655 10.822 -5.953 1.00 80.50 91 ASN A CA 1
ATOM 705 C C . ASN A 1 91 ? 1.281 11.028 -5.301 1.00 80.50 91 ASN A C 1
ATOM 707 O O . ASN A 1 91 ? 1.200 11.272 -4.094 1.00 80.50 91 ASN A O 1
ATOM 711 N N . THR A 1 92 ? 0.193 10.874 -6.054 1.00 82.62 92 THR A N 1
ATOM 712 C CA . THR A 1 92 ? -1.169 11.111 -5.560 1.00 82.62 92 THR A CA 1
ATOM 713 C C . THR A 1 92 ? -1.858 9.811 -5.155 1.00 82.62 92 THR A C 1
ATOM 715 O O . THR A 1 92 ? -1.849 8.821 -5.880 1.00 82.62 92 THR A O 1
ATOM 718 N N . ARG A 1 93 ? -2.522 9.814 -3.994 1.00 84.44 93 ARG A N 1
ATOM 719 C CA . ARG A 1 93 ? -3.409 8.720 -3.574 1.00 84.44 93 ARG A CA 1
ATOM 720 C C . ARG A 1 93 ? -4.857 9.114 -3.819 1.00 84.44 93 ARG A C 1
ATOM 722 O O . ARG A 1 93 ? -5.469 9.766 -2.981 1.00 84.44 93 ARG A O 1
ATOM 729 N N . LEU A 1 94 ? -5.389 8.715 -4.968 1.00 84.62 94 LEU A N 1
ATOM 730 C CA . LEU A 1 94 ? -6.788 8.959 -5.316 1.00 84.62 94 LEU A CA 1
ATOM 731 C C . LEU A 1 94 ? -7.719 7.993 -4.568 1.00 84.62 94 LEU A C 1
ATOM 733 O O . LEU A 1 94 ? -7.304 6.902 -4.165 1.00 84.62 94 LEU A O 1
ATOM 737 N N . GLU A 1 95 ? -8.993 8.348 -4.417 1.00 86.94 95 GLU A N 1
ATOM 738 C CA . GLU A 1 95 ? -10.025 7.436 -3.905 1.00 86.94 95 GLU A CA 1
ATOM 739 C C . GLU A 1 95 ? -10.375 6.355 -4.935 1.00 86.94 95 GLU A C 1
ATOM 741 O O . GLU A 1 95 ? -10.178 6.518 -6.141 1.00 86.94 95 GLU A O 1
ATOM 746 N N . LEU A 1 96 ? -10.752 5.160 -4.472 1.00 88.94 96 LEU A N 1
ATOM 747 C CA . LEU A 1 96 ? -11.047 4.029 -5.356 1.00 88.94 96 LEU A CA 1
ATOM 748 C C . LEU A 1 96 ? -12.532 4.020 -5.719 1.00 88.94 96 LEU A C 1
ATOM 750 O O . LEU A 1 96 ? -13.347 3.497 -4.962 1.00 88.94 96 LEU A O 1
ATOM 754 N N . ASN A 1 97 ? -12.840 4.562 -6.897 1.00 88.81 97 ASN A N 1
ATOM 755 C CA . ASN A 1 97 ? -14.215 4.708 -7.375 1.00 88.81 97 ASN A CA 1
ATOM 756 C C . ASN A 1 97 ? -14.660 3.530 -8.253 1.00 88.81 97 ASN A C 1
ATOM 758 O O . ASN A 1 97 ? -15.764 3.023 -8.081 1.00 88.81 97 ASN A O 1
ATOM 762 N N . ASP A 1 98 ? -13.788 3.041 -9.140 1.00 91.56 98 ASP A N 1
ATOM 763 C CA . ASP A 1 98 ? -14.058 1.864 -9.970 1.00 91.56 98 ASP A CA 1
ATOM 764 C C . ASP A 1 98 ? -13.255 0.659 -9.473 1.00 91.56 98 ASP A C 1
ATOM 766 O O . ASP A 1 98 ? -12.066 0.491 -9.758 1.00 91.56 98 ASP A O 1
ATOM 770 N N . ARG A 1 99 ? -13.930 -0.202 -8.709 1.00 93.81 99 ARG A N 1
ATOM 771 C CA . ARG A 1 99 ? -13.320 -1.424 -8.179 1.00 93.81 99 ARG A CA 1
ATOM 772 C C . ARG A 1 99 ? -13.046 -2.452 -9.275 1.00 93.81 99 ARG A C 1
ATOM 774 O O . ARG A 1 99 ? -12.052 -3.159 -9.175 1.00 93.81 99 ARG A O 1
ATOM 781 N N . GLN A 1 100 ? -13.884 -2.552 -10.307 1.00 95.62 100 GLN A N 1
ATOM 782 C CA . GLN A 1 100 ? -13.732 -3.580 -11.343 1.00 95.62 100 GLN A CA 1
ATOM 783 C C . GLN A 1 100 ? -12.549 -3.279 -12.263 1.00 95.62 100 GLN A C 1
ATOM 785 O O . GLN A 1 100 ? -11.759 -4.176 -12.567 1.00 95.62 100 GLN A O 1
ATOM 790 N N . CYS A 1 101 ? -12.400 -2.020 -12.683 1.00 91.31 101 CYS A N 1
ATOM 791 C CA . CYS A 1 101 ? -11.228 -1.575 -13.432 1.00 91.31 101 CYS A CA 1
ATOM 792 C C . CYS A 1 101 ? -9.943 -1.828 -12.634 1.00 91.31 101 CYS A C 1
ATOM 794 O O . CYS A 1 101 ? -9.021 -2.471 -13.136 1.00 91.31 101 CYS A O 1
ATOM 796 N N . TYR A 1 102 ? -9.937 -1.434 -11.358 1.00 92.06 102 TYR A N 1
ATOM 797 C CA . TYR A 1 102 ? -8.797 -1.645 -10.473 1.00 92.06 102 TYR A CA 1
ATOM 798 C C . TYR A 1 102 ? -8.459 -3.125 -10.258 1.00 92.06 102 TYR A C 1
ATOM 800 O O . TYR A 1 102 ? -7.290 -3.489 -10.324 1.00 92.06 102 TYR A O 1
ATOM 808 N N . HIS A 1 103 ? -9.451 -3.999 -10.059 1.00 94.31 103 HIS A N 1
ATOM 809 C CA . HIS A 1 103 ? -9.205 -5.439 -9.936 1.00 94.31 103 HIS A CA 1
ATOM 810 C C . HIS A 1 103 ? -8.541 -6.012 -11.191 1.00 94.31 103 HIS A C 1
ATOM 812 O O . HIS A 1 103 ? -7.512 -6.669 -11.076 1.00 94.31 103 HIS A O 1
ATOM 818 N N . ARG A 1 104 ? -9.044 -5.681 -12.389 1.00 94.00 104 ARG A N 1
ATOM 819 C CA . ARG A 1 104 ? -8.418 -6.120 -13.650 1.00 94.00 104 ARG A CA 1
ATOM 820 C C . ARG A 1 104 ? -6.984 -5.618 -13.791 1.00 94.00 104 ARG A C 1
ATOM 822 O O . ARG A 1 104 ? -6.126 -6.363 -14.262 1.00 94.00 104 ARG A O 1
ATOM 829 N N . PHE A 1 105 ? -6.721 -4.377 -13.382 1.00 90.31 105 PHE A N 1
ATOM 830 C CA . PHE A 1 105 ? -5.369 -3.828 -13.352 1.00 90.31 105 PHE A CA 1
ATOM 831 C C . PHE A 1 105 ? -4.461 -4.622 -12.406 1.00 90.31 105 PHE A C 1
ATOM 833 O O . PHE A 1 105 ? -3.393 -5.061 -12.826 1.00 90.31 105 PHE A O 1
ATOM 840 N N . VAL A 1 106 ? -4.895 -4.855 -11.163 1.00 92.19 106 VAL A N 1
ATOM 841 C CA . VAL A 1 106 ? -4.124 -5.610 -10.162 1.00 92.19 106 VAL A CA 1
ATOM 842 C C . VAL A 1 106 ? -3.854 -7.038 -10.634 1.00 92.19 106 VAL A C 1
ATOM 844 O O . VAL A 1 106 ? -2.718 -7.495 -10.527 1.00 92.19 106 VAL A O 1
ATOM 847 N N . ASP A 1 107 ? -4.850 -7.716 -11.204 1.00 94.19 107 ASP A N 1
ATOM 848 C CA . ASP A 1 107 ? -4.703 -9.080 -11.724 1.00 94.19 107 ASP A CA 1
ATOM 849 C C . ASP A 1 107 ? -3.714 -9.122 -12.896 1.00 94.19 107 ASP A C 1
ATOM 851 O O . ASP A 1 107 ? -2.806 -9.954 -12.919 1.00 94.19 107 ASP A O 1
ATOM 855 N N . THR A 1 108 ? -3.830 -8.174 -13.833 1.00 91.94 108 THR A N 1
ATOM 856 C CA . THR A 1 108 ? -2.909 -8.057 -14.975 1.00 91.94 108 THR A CA 1
ATOM 857 C C . THR A 1 108 ? -1.489 -7.754 -14.507 1.00 91.94 108 THR A C 1
ATOM 859 O O . THR A 1 108 ? -0.538 -8.358 -14.995 1.00 91.94 108 THR A O 1
ATOM 862 N N . PHE A 1 109 ? -1.326 -6.852 -13.540 1.00 89.31 109 PHE A N 1
ATOM 863 C CA . PHE A 1 109 ? -0.025 -6.526 -12.965 1.00 89.31 109 PHE A CA 1
ATOM 864 C C . PHE A 1 109 ? 0.589 -7.734 -12.241 1.00 89.31 109 PHE A C 1
ATOM 866 O O . PHE A 1 109 ? 1.780 -8.008 -12.400 1.00 89.31 109 PHE A O 1
ATOM 873 N N . ASN A 1 110 ? -0.221 -8.485 -11.492 1.00 91.62 110 ASN A N 1
ATOM 874 C CA . ASN A 1 110 ? 0.223 -9.682 -10.787 1.00 91.62 110 ASN A CA 1
ATOM 875 C C . ASN A 1 110 ? 0.681 -10.796 -11.743 1.00 91.62 110 ASN A C 1
ATOM 877 O O . ASN A 1 110 ? 1.683 -11.455 -11.470 1.00 91.62 110 ASN A O 1
ATOM 881 N N . ASP A 1 111 ? -0.042 -10.995 -12.848 1.00 92.19 111 ASP A N 1
ATOM 882 C CA . ASP A 1 111 ? 0.240 -12.037 -13.844 1.00 92.19 111 ASP A CA 1
ATOM 883 C C . ASP A 1 111 ? 1.382 -11.659 -14.803 1.00 92.19 111 ASP A C 1
ATOM 885 O O . ASP A 1 111 ? 2.242 -12.483 -15.111 1.00 92.19 111 ASP A O 1
ATOM 889 N N . LYS A 1 112 ? 1.409 -10.410 -15.287 1.00 88.88 112 LYS A N 1
ATOM 890 C CA . LYS A 1 112 ? 2.325 -9.980 -16.359 1.00 88.88 112 LYS A CA 1
ATOM 891 C C . LYS A 1 112 ? 3.582 -9.272 -15.877 1.00 88.88 112 LYS A C 1
ATOM 893 O O . LYS A 1 112 ? 4.576 -9.287 -16.599 1.00 88.88 112 LYS A O 1
ATOM 898 N N . CYS A 1 113 ? 3.554 -8.648 -14.701 1.00 84.50 113 CYS A N 1
ATOM 899 C CA . CYS A 1 113 ? 4.678 -7.852 -14.210 1.00 84.50 113 CYS A CA 1
ATOM 900 C C . CYS A 1 113 ? 5.376 -8.524 -13.027 1.00 84.50 113 CYS A C 1
ATOM 902 O O . CYS A 1 113 ? 6.574 -8.797 -13.095 1.00 84.50 113 CYS A O 1
ATOM 904 N N . MET A 1 114 ? 4.663 -8.758 -11.921 1.00 85.31 114 MET A N 1
ATOM 905 C CA . MET A 1 114 ? 5.279 -9.271 -10.697 1.00 85.31 114 MET A CA 1
ATOM 906 C C . MET A 1 114 ? 4.256 -9.889 -9.750 1.00 85.31 114 MET A C 1
ATOM 908 O O . MET A 1 114 ? 3.251 -9.259 -9.439 1.00 85.31 114 MET A O 1
ATOM 912 N N . ASN A 1 115 ? 4.576 -11.054 -9.181 1.00 87.69 115 ASN A N 1
ATOM 913 C CA . ASN A 1 115 ? 3.758 -11.669 -8.138 1.00 87.69 115 ASN A CA 1
ATOM 914 C C . ASN A 1 115 ? 3.741 -10.795 -6.868 1.00 87.69 115 ASN A C 1
ATOM 916 O O . ASN A 1 115 ? 4.723 -10.715 -6.122 1.00 87.69 115 ASN A O 1
ATOM 920 N N . ILE A 1 116 ? 2.602 -10.152 -6.613 1.00 87.38 116 ILE A N 1
ATOM 921 C CA . ILE A 1 116 ? 2.412 -9.178 -5.533 1.00 87.38 116 ILE A CA 1
ATOM 922 C C . ILE A 1 116 ? 2.463 -9.864 -4.163 1.00 87.38 116 ILE A C 1
ATOM 924 O O . ILE A 1 116 ? 2.991 -9.295 -3.206 1.00 87.38 116 ILE A O 1
ATOM 928 N N . ALA A 1 117 ? 1.960 -11.099 -4.061 1.00 84.31 117 ALA A N 1
ATOM 929 C CA . ALA A 1 117 ? 1.952 -11.851 -2.807 1.00 84.31 117 ALA A CA 1
ATOM 930 C C . ALA A 1 117 ? 3.373 -12.175 -2.315 1.00 84.31 117 ALA A C 1
ATOM 932 O O . ALA A 1 117 ? 3.603 -12.291 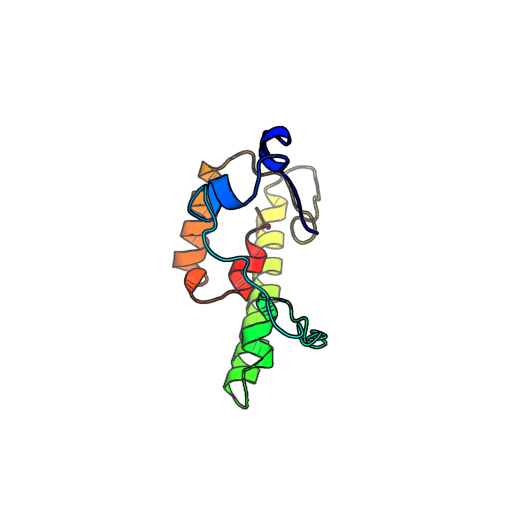-1.113 1.00 84.31 117 ALA A O 1
ATOM 933 N N . GLN A 1 118 ? 4.332 -12.280 -3.237 1.00 83.81 118 GLN A N 1
ATOM 934 C CA . GLN A 1 118 ? 5.737 -12.552 -2.930 1.00 83.81 118 GLN A CA 1
ATOM 935 C C . GLN A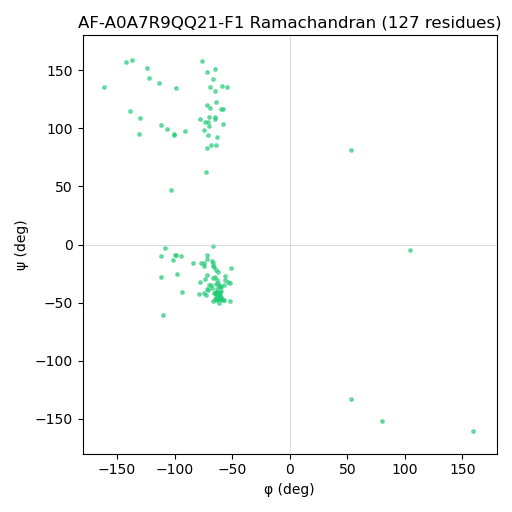 1 118 ? 6.588 -11.278 -2.818 1.00 83.81 118 GLN A C 1
ATOM 937 O O . GLN A 1 118 ? 7.730 -11.346 -2.365 1.00 83.81 118 GLN A O 1
ATOM 942 N N . ASN A 1 119 ? 6.055 -10.108 -3.194 1.00 83.81 119 ASN A N 1
ATOM 943 C CA . ASN A 1 119 ? 6.809 -8.859 -3.216 1.00 83.81 119 ASN A CA 1
ATOM 944 C C . ASN A 1 119 ? 6.067 -7.712 -2.507 1.00 83.81 119 ASN A C 1
ATOM 946 O O . ASN A 1 119 ? 5.283 -6.963 -3.094 1.00 83.81 119 ASN A O 1
ATOM 950 N N . SER A 1 120 ? 6.390 -7.516 -1.224 1.00 85.38 120 SER A N 1
ATOM 951 C CA . SER A 1 120 ? 5.807 -6.455 -0.389 1.00 85.38 120 SER A CA 1
ATOM 952 C C . SER A 1 120 ? 6.137 -5.035 -0.865 1.00 85.38 120 SER A C 1
ATOM 954 O O . SER A 1 120 ? 5.404 -4.092 -0.552 1.00 85.38 120 SER A O 1
ATOM 956 N N . TYR A 1 121 ? 7.215 -4.863 -1.637 1.00 90.31 121 TYR A N 1
ATOM 957 C CA . TYR A 1 121 ? 7.553 -3.580 -2.242 1.00 90.31 121 TYR A CA 1
ATOM 958 C C . TYR A 1 121 ? 6.622 -3.259 -3.418 1.00 90.31 121 TYR A C 1
ATOM 960 O O . TYR A 1 121 ? 6.112 -2.140 -3.495 1.00 90.31 121 TYR A O 1
ATOM 968 N N . ALA A 1 122 ? 6.319 -4.254 -4.258 1.00 89.19 122 ALA A N 1
ATOM 969 C CA . ALA A 1 122 ? 5.375 -4.128 -5.367 1.00 89.19 122 ALA A CA 1
ATOM 970 C C . ALA A 1 122 ? 3.940 -3.879 -4.898 1.00 89.19 122 ALA A C 1
ATOM 972 O O . ALA A 1 122 ? 3.281 -2.970 -5.404 1.00 89.19 122 ALA A O 1
ATOM 973 N N . LEU A 1 123 ? 3.500 -4.571 -3.840 1.00 88.56 123 LEU A N 1
ATOM 974 C CA . LEU A 1 123 ? 2.234 -4.264 -3.157 1.00 88.56 123 LEU A CA 1
ATOM 975 C C . LEU A 1 123 ? 2.144 -2.778 -2.776 1.00 88.56 123 LEU A C 1
ATOM 977 O O . LEU A 1 123 ? 1.083 -2.156 -2.807 1.00 88.56 123 LEU A O 1
ATOM 981 N N . GLY A 1 124 ? 3.287 -2.181 -2.448 1.00 87.56 124 GLY A N 1
ATOM 982 C CA . GLY A 1 124 ? 3.379 -0.787 -2.078 1.00 87.56 124 GLY A CA 1
ATOM 983 C C . GLY A 1 124 ? 3.086 0.225 -3.186 1.00 87.56 124 GLY A C 1
ATOM 984 O O . GLY A 1 124 ? 2.892 1.399 -2.841 1.00 87.56 124 GLY A O 1
ATOM 985 N N . LYS A 1 125 ? 3.052 -0.213 -4.451 1.00 87.81 125 LYS A N 1
ATOM 986 C CA . LYS A 1 125 ? 2.830 0.598 -5.659 1.00 87.81 125 LYS A CA 1
ATOM 987 C C . LYS A 1 125 ? 1.399 0.540 -6.192 1.00 87.81 125 LYS A C 1
ATOM 989 O O . LYS A 1 125 ? 1.048 1.369 -7.018 1.00 87.81 125 LYS A O 1
ATOM 994 N N . LEU A 1 126 ? 0.543 -0.340 -5.666 1.00 88.69 126 LEU A N 1
ATOM 995 C CA . LEU A 1 126 ? -0.840 -0.495 -6.145 1.00 88.69 126 LEU A CA 1
ATOM 996 C C . LEU A 1 126 ? -1.756 0.717 -5.897 1.00 88.69 126 LEU A C 1
ATOM 998 O O . LEU A 1 126 ? -2.922 0.689 -6.255 1.00 88.69 126 LEU A O 1
ATOM 1002 N N . TYR A 1 127 ? -1.273 1.787 -5.263 1.00 87.00 127 TYR A N 1
ATOM 1003 C CA . TYR A 1 127 ? -2.048 3.028 -5.182 1.00 87.00 127 TYR A CA 1
ATOM 1004 C C . TYR A 1 127 ? -2.072 3.793 -6.515 1.00 87.00 127 TYR A C 1
ATOM 1006 O O . TYR A 1 127 ? -2.933 4.657 -6.675 1.00 87.00 127 TYR A O 1
ATOM 1014 N N . ILE A 1 128 ? -1.137 3.485 -7.423 1.00 81.88 128 ILE A N 1
ATOM 1015 C CA . ILE A 1 128 ? -1.090 3.983 -8.799 1.00 81.88 128 ILE A CA 1
ATOM 1016 C C . ILE A 1 128 ? -2.224 3.291 -9.561 1.00 81.88 128 ILE A C 1
ATOM 1018 O O . ILE A 1 128 ? -2.265 2.060 -9.605 1.00 81.88 128 ILE A O 1
ATOM 1022 N N . LYS A 1 129 ? -3.155 4.074 -10.104 1.00 72.62 129 LYS A N 1
ATOM 1023 C CA . LYS A 1 129 ? -4.379 3.605 -10.762 1.00 72.62 129 LYS A CA 1
ATOM 1024 C C . LYS A 1 129 ? -4.915 4.640 -11.737 1.00 72.62 129 LYS A C 1
ATOM 1026 O O . LYS A 1 129 ? -4.574 5.829 -11.546 1.00 72.62 129 LYS A O 1
#

Mean predicted aligned error: 8.97 Å